Protein AF-X1HY40-F1 (afdb_monomer_lite)

InterPro domains:
  IPR060543 YacL/YCF81-like, N-terminal domain [PF27675] (4-97)

Foldseek 3Di:
DVVLVVQLVVLLQVQLVVLLVCCVVPVPDPDDDPVVSVVSSVVSSVVRSVVSNVVSVVCVPPVVVVVVVVVVVVVPPPVVVVVVVVVVVVVVVVVVD

Structure (mmCIF, N/CA/C/O backbone):
data_AF-X1HY40-F1
#
_entry.id   AF-X1HY40-F1
#
loop_
_atom_site.group_PDB
_atom_site.id
_atom_site.type_symbol
_atom_site.label_atom_id
_atom_site.label_alt_id
_atom_site.label_comp_id
_atom_site.label_asym_id
_atom_site.label_entity_id
_atom_site.label_seq_id
_atom_site.pdbx_PDB_ins_code
_atom_site.Cartn_x
_atom_site.Cartn_y
_atom_site.Cartn_z
_atom_site.occupancy
_atom_site.B_iso_or_equiv
_atom_site.auth_seq_id
_atom_site.auth_comp_id
_atom_site.auth_asym_id
_atom_site.auth_atom_id
_atom_site.pdbx_PDB_model_num
ATOM 1 N N . MET A 1 1 ? 7.388 -5.987 16.538 1.00 56.84 1 MET A N 1
ATOM 2 C CA . MET A 1 1 ? 5.955 -6.342 16.418 1.00 56.84 1 MET A CA 1
ATOM 3 C C . MET A 1 1 ? 5.676 -6.946 15.047 1.00 56.84 1 MET A C 1
ATOM 5 O O . MET A 1 1 ? 6.035 -6.316 14.055 1.00 56.84 1 MET A O 1
ATOM 9 N N . PRO A 1 2 ? 5.048 -8.130 14.977 1.00 64.06 2 PRO A N 1
ATOM 10 C CA . PRO A 1 2 ? 4.778 -8.839 13.721 1.00 64.06 2 PRO A CA 1
ATOM 11 C C . PRO A 1 2 ? 3.908 -8.024 12.747 1.00 64.06 2 PRO A C 1
ATOM 13 O O . PRO A 1 2 ? 4.229 -7.951 11.564 1.00 64.06 2 PRO A O 1
ATOM 16 N N . ALA A 1 3 ? 2.907 -7.292 13.246 1.00 67.12 3 ALA A N 1
ATOM 17 C CA . ALA A 1 3 ? 2.002 -6.473 12.429 1.00 67.12 3 ALA A CA 1
ATOM 18 C C . ALA A 1 3 ? 2.708 -5.375 11.604 1.00 67.12 3 ALA A C 1
ATOM 20 O O . ALA A 1 3 ? 2.345 -5.126 10.456 1.00 67.12 3 ALA A O 1
ATOM 21 N N . LYS A 1 4 ? 3.770 -4.757 12.144 1.00 69.25 4 LYS A N 1
ATOM 22 C CA . LYS A 1 4 ? 4.563 -3.737 11.426 1.00 69.25 4 LYS A CA 1
ATOM 23 C C . LYS A 1 4 ? 5.318 -4.333 10.238 1.00 69.25 4 LYS A C 1
ATOM 25 O O . LYS A 1 4 ? 5.481 -3.682 9.211 1.00 69.25 4 LYS A O 1
ATOM 30 N N . ARG A 1 5 ? 5.759 -5.587 10.373 1.00 73.62 5 ARG A N 1
ATOM 31 C CA . ARG A 1 5 ? 6.449 -6.328 9.312 1.00 73.62 5 ARG A CA 1
ATOM 32 C C . ARG A 1 5 ? 5.472 -6.711 8.200 1.00 73.62 5 ARG A C 1
ATOM 34 O O . ARG A 1 5 ? 5.791 -6.514 7.036 1.00 73.62 5 ARG A O 1
ATOM 41 N N . VAL A 1 6 ? 4.271 -7.161 8.569 1.00 80.25 6 VAL A N 1
ATOM 42 C CA . VAL A 1 6 ? 3.194 -7.504 7.625 1.00 80.25 6 VAL A CA 1
ATOM 43 C C . VAL A 1 6 ? 2.725 -6.276 6.841 1.00 80.25 6 VAL A C 1
ATOM 45 O O . VAL A 1 6 ? 2.693 -6.319 5.618 1.00 80.25 6 VAL A O 1
ATOM 48 N N . SER A 1 7 ? 2.451 -5.151 7.511 1.00 77.94 7 SER A N 1
ATOM 49 C CA . SER A 1 7 ? 2.041 -3.911 6.832 1.00 77.94 7 SER A CA 1
ATOM 50 C C . SER A 1 7 ? 3.090 -3.435 5.827 1.00 77.94 7 SER A C 1
ATOM 52 O O . SER A 1 7 ? 2.753 -3.083 4.701 1.00 77.94 7 SER A O 1
ATOM 54 N N . LYS A 1 8 ? 4.372 -3.499 6.197 1.00 83.12 8 LYS A N 1
ATOM 55 C CA . LYS A 1 8 ? 5.475 -3.141 5.304 1.00 83.12 8 LYS A CA 1
ATOM 56 C C . LYS A 1 8 ? 5.514 -3.994 4.044 1.00 83.12 8 LYS A C 1
ATOM 58 O O . LYS A 1 8 ? 5.678 -3.454 2.957 1.00 83.12 8 LYS A O 1
ATOM 63 N N . ILE A 1 9 ? 5.321 -5.301 4.187 1.00 85.81 9 ILE A N 1
ATOM 64 C CA . ILE A 1 9 ? 5.251 -6.220 3.048 1.00 85.81 9 ILE A CA 1
ATOM 65 C C . ILE A 1 9 ? 4.057 -5.869 2.151 1.00 85.81 9 ILE A C 1
ATOM 67 O O . ILE A 1 9 ? 4.235 -5.756 0.943 1.00 85.81 9 ILE A O 1
ATOM 71 N N . ILE A 1 10 ? 2.877 -5.615 2.728 1.00 87.88 10 ILE A N 1
ATOM 72 C CA . ILE A 1 10 ? 1.673 -5.239 1.967 1.00 87.88 10 ILE A CA 1
ATOM 73 C C . ILE A 1 10 ? 1.920 -3.968 1.149 1.00 87.88 10 ILE A C 1
ATOM 75 O O . ILE A 1 10 ? 1.692 -3.967 -0.055 1.00 87.88 10 ILE A O 1
ATOM 79 N N . PHE A 1 11 ? 2.434 -2.906 1.770 1.00 88.81 11 PHE A N 1
ATOM 80 C CA . PHE A 1 11 ? 2.694 -1.644 1.075 1.00 88.81 11 PHE A CA 1
ATOM 81 C C . PHE A 1 11 ? 3.721 -1.784 -0.056 1.00 88.81 11 PHE A C 1
ATOM 83 O O . PHE A 1 11 ? 3.549 -1.172 -1.107 1.00 88.81 11 PHE A O 1
ATOM 90 N N . ILE A 1 12 ? 4.762 -2.602 0.129 1.00 90.56 12 ILE A N 1
ATOM 91 C CA . ILE A 1 12 ? 5.757 -2.877 -0.918 1.00 90.56 12 ILE A CA 1
ATOM 92 C C . ILE A 1 12 ? 5.117 -3.629 -2.089 1.00 90.56 12 ILE A C 1
ATOM 94 O O . ILE A 1 12 ? 5.328 -3.244 -3.235 1.00 90.56 12 ILE A O 1
ATOM 98 N N . ILE A 1 13 ? 4.316 -4.666 -1.814 1.00 91.25 13 ILE A N 1
ATOM 99 C CA . ILE A 1 13 ? 3.629 -5.447 -2.856 1.00 91.25 13 ILE A CA 1
ATOM 100 C C . ILE A 1 13 ? 2.653 -4.556 -3.629 1.00 91.25 13 ILE A C 1
ATOM 102 O O . ILE A 1 13 ? 2.686 -4.536 -4.855 1.00 91.25 13 ILE A O 1
ATOM 106 N N . VAL A 1 14 ? 1.824 -3.779 -2.928 1.00 92.81 14 VAL A N 1
ATOM 107 C CA . VAL A 1 14 ? 0.864 -2.858 -3.554 1.00 92.81 14 VAL A CA 1
ATOM 108 C C . VAL A 1 14 ? 1.589 -1.821 -4.413 1.00 92.81 14 VAL A C 1
ATOM 110 O O . VAL A 1 14 ? 1.222 -1.622 -5.567 1.00 92.81 14 VAL A O 1
ATOM 113 N N . GLY A 1 15 ? 2.657 -1.209 -3.894 1.00 91.56 15 GLY A N 1
ATOM 114 C CA . GLY A 1 15 ? 3.461 -0.249 -4.650 1.00 91.56 15 GLY A CA 1
ATOM 115 C C . GLY A 1 15 ? 4.084 -0.857 -5.909 1.00 91.56 15 GLY A C 1
ATOM 116 O O . GLY A 1 15 ? 4.048 -0.241 -6.970 1.00 91.56 15 GLY A O 1
ATOM 117 N N . ALA A 1 16 ? 4.602 -2.083 -5.821 1.00 91.50 16 ALA A N 1
ATOM 118 C CA . ALA A 1 16 ? 5.180 -2.804 -6.953 1.00 91.50 16 ALA A CA 1
ATOM 119 C C . ALA A 1 16 ? 4.144 -3.115 -8.050 1.00 91.50 16 ALA A C 1
ATOM 121 O O . ALA A 1 16 ? 4.427 -2.925 -9.233 1.00 91.50 16 ALA A O 1
ATOM 122 N N . VAL A 1 17 ? 2.933 -3.538 -7.664 1.00 92.12 17 VAL A N 1
ATOM 123 C CA . VAL A 1 17 ? 1.822 -3.794 -8.598 1.00 92.12 17 VAL A CA 1
ATOM 124 C C . VAL A 1 17 ? 1.375 -2.505 -9.290 1.00 92.12 17 VAL A C 1
ATOM 126 O O . VAL A 1 17 ? 1.182 -2.503 -10.503 1.00 92.12 17 VAL A O 1
ATOM 129 N N . ILE A 1 18 ? 1.266 -1.397 -8.549 1.00 90.19 18 ILE A N 1
ATOM 130 C CA . ILE A 1 18 ? 0.932 -0.087 -9.127 1.00 90.19 18 ILE A CA 1
ATOM 131 C C . ILE A 1 18 ? 2.023 0.357 -10.105 1.00 90.19 18 ILE A C 1
ATOM 133 O O . ILE A 1 18 ? 1.706 0.777 -11.213 1.00 90.19 18 ILE A O 1
ATOM 137 N N . GLY A 1 19 ? 3.300 0.221 -9.734 1.00 88.06 19 GLY A N 1
ATOM 138 C CA . GLY A 1 19 ? 4.424 0.549 -10.613 1.00 88.06 19 GLY A CA 1
ATOM 139 C C . GLY A 1 19 ? 4.374 -0.219 -11.936 1.00 88.06 19 GLY A C 1
ATOM 140 O O . GLY A 1 19 ? 4.533 0.375 -13.000 1.00 88.06 19 GLY A O 1
ATOM 141 N N . TYR A 1 20 ? 4.064 -1.517 -11.884 1.00 86.50 20 TYR A N 1
ATOM 142 C CA . TYR A 1 20 ? 3.844 -2.327 -13.082 1.00 86.50 20 TYR A CA 1
ATOM 143 C C . TYR A 1 20 ? 2.650 -1.843 -13.919 1.00 86.50 20 TYR A C 1
ATOM 145 O O . TYR A 1 20 ? 2.773 -1.707 -15.135 1.00 86.50 20 TYR A O 1
ATOM 153 N N . GLY A 1 21 ? 1.511 -1.560 -13.278 1.00 85.12 21 GLY A N 1
ATOM 154 C CA . GLY A 1 21 ? 0.303 -1.083 -13.956 1.00 85.12 21 GLY A CA 1
ATOM 155 C C . GLY A 1 21 ? 0.520 0.247 -14.679 1.00 85.12 21 GLY A C 1
ATOM 156 O O . GLY A 1 21 ? 0.199 0.362 -15.857 1.00 85.12 21 GLY A O 1
ATOM 157 N N . VAL A 1 22 ? 1.159 1.211 -14.010 1.00 84.31 22 VAL A N 1
ATOM 158 C CA . VAL A 1 22 ? 1.499 2.521 -14.588 1.00 84.31 22 VAL A CA 1
ATOM 159 C C . VAL A 1 22 ? 2.436 2.367 -15.786 1.00 84.31 22 VAL A C 1
ATOM 161 O O . VAL A 1 22 ? 2.238 3.013 -16.809 1.00 84.31 22 VAL A O 1
ATOM 164 N N . TYR A 1 23 ? 3.435 1.487 -15.708 1.00 82.50 23 TYR A N 1
ATOM 165 C CA . TYR A 1 23 ? 4.299 1.231 -16.860 1.00 82.50 23 TYR A CA 1
ATOM 166 C C . TYR A 1 23 ? 3.518 0.653 -18.047 1.00 82.50 23 TYR A C 1
ATOM 168 O O . TYR A 1 23 ? 3.683 1.112 -19.175 1.00 82.50 23 TYR A O 1
ATOM 176 N N . ASN A 1 24 ? 2.640 -0.319 -17.791 1.00 78.25 24 ASN A N 1
ATOM 177 C CA . ASN A 1 24 ? 1.852 -0.967 -18.835 1.00 78.25 24 ASN A CA 1
ATOM 178 C C . ASN A 1 24 ? 0.835 -0.021 -19.500 1.00 78.25 24 ASN A C 1
ATOM 180 O O . ASN A 1 24 ? 0.495 -0.223 -20.659 1.00 78.25 24 ASN A O 1
ATOM 184 N N . GLU A 1 25 ? 0.356 0.998 -18.784 1.00 79.00 25 GLU A N 1
ATOM 185 C CA . GLU A 1 25 ? -0.604 1.980 -19.303 1.00 79.00 25 GLU A CA 1
ATOM 186 C C . GLU A 1 25 ? 0.075 3.137 -20.058 1.00 79.00 25 GLU A C 1
ATOM 188 O O . GLU A 1 25 ? -0.393 3.533 -21.122 1.00 79.00 25 GLU A O 1
ATOM 193 N N . PHE A 1 26 ? 1.196 3.662 -19.547 1.00 69.50 26 PHE A N 1
ATOM 194 C CA . PHE A 1 26 ? 1.820 4.887 -20.076 1.00 69.50 26 PHE A CA 1
ATOM 195 C C . PHE A 1 26 ? 3.023 4.659 -20.999 1.00 69.50 26 PHE A C 1
ATOM 197 O O . PHE A 1 26 ? 3.325 5.521 -21.821 1.00 69.50 26 PHE A O 1
ATOM 204 N N . TYR A 1 27 ? 3.730 3.535 -20.864 1.00 65.56 27 TYR A N 1
ATOM 205 C CA . TYR A 1 27 ? 5.000 3.274 -21.556 1.00 65.56 27 TYR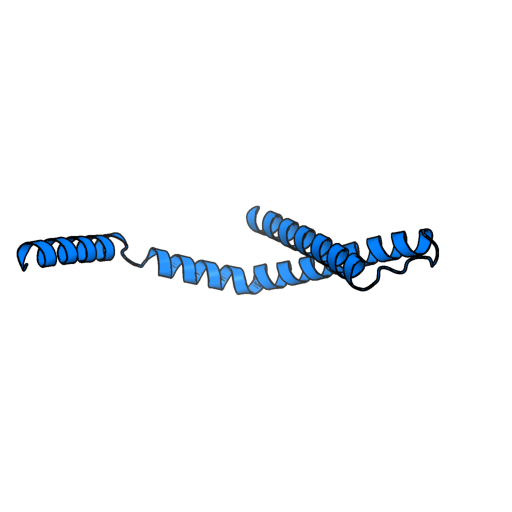 A CA 1
ATOM 206 C C . TYR A 1 27 ? 4.947 2.035 -22.455 1.00 65.56 27 TYR A C 1
ATOM 208 O O . TYR A 1 27 ? 5.992 1.496 -22.814 1.00 65.56 27 TYR A O 1
ATOM 216 N N . PHE A 1 28 ? 3.750 1.585 -22.851 1.00 60.44 28 PHE A N 1
ATOM 217 C CA . PHE A 1 28 ? 3.604 0.500 -23.821 1.00 60.44 28 PHE A CA 1
ATOM 218 C C . PHE A 1 28 ? 4.127 0.948 -25.198 1.00 60.44 28 PHE A C 1
ATOM 220 O O . PHE A 1 28 ? 3.392 1.481 -26.027 1.00 60.44 28 PHE A O 1
ATOM 227 N N . ILE A 1 29 ? 5.431 0.783 -25.426 1.00 61.59 29 ILE A N 1
ATOM 228 C CA . ILE A 1 29 ? 6.097 1.095 -26.691 1.00 61.59 29 ILE A CA 1
ATOM 229 C C . ILE A 1 29 ? 6.079 -0.185 -27.541 1.00 61.59 29 ILE A C 1
ATOM 231 O O . ILE A 1 29 ? 6.700 -1.166 -27.131 1.00 61.59 29 ILE A O 1
ATOM 235 N N . PRO A 1 30 ? 5.408 -0.213 -28.711 1.00 58.12 30 PRO A N 1
ATOM 236 C CA . PRO A 1 30 ? 5.121 -1.468 -29.412 1.00 58.12 30 PRO A CA 1
ATOM 237 C C . PRO A 1 30 ? 6.339 -2.202 -29.995 1.00 58.12 30 PRO A C 1
ATOM 239 O O . PRO A 1 30 ? 6.222 -3.381 -30.297 1.00 58.12 30 PRO A O 1
ATOM 242 N N . ASP A 1 31 ? 7.499 -1.551 -30.149 1.00 56.22 31 ASP A N 1
ATOM 243 C CA . ASP A 1 31 ? 8.557 -2.090 -31.025 1.00 56.22 31 ASP A CA 1
ATOM 244 C C . ASP A 1 31 ? 10.007 -1.771 -30.614 1.00 56.22 31 ASP A C 1
ATOM 246 O O . ASP A 1 31 ? 10.955 -2.203 -31.274 1.00 56.22 31 ASP A O 1
ATOM 250 N N . LEU A 1 32 ? 10.245 -1.037 -29.520 1.00 56.88 32 LEU A N 1
ATOM 251 C CA . LEU A 1 32 ? 11.612 -0.656 -29.149 1.00 56.88 32 LEU A CA 1
ATOM 252 C C . LEU A 1 32 ? 12.243 -1.712 -28.232 1.00 56.88 32 LEU A C 1
ATOM 254 O O . LEU A 1 32 ? 12.191 -1.598 -27.015 1.00 56.88 32 LEU A O 1
ATOM 258 N N . TYR A 1 33 ? 12.845 -2.733 -28.852 1.00 63.50 33 TYR A N 1
ATOM 259 C CA . TYR A 1 33 ? 13.687 -3.767 -28.235 1.00 63.50 33 TYR A CA 1
ATOM 260 C C . TYR A 1 33 ? 13.090 -4.399 -26.963 1.00 63.50 33 TYR A C 1
ATOM 262 O O . TYR A 1 33 ? 13.260 -3.890 -25.859 1.00 63.50 33 TYR A O 1
ATOM 270 N N . ILE A 1 34 ? 12.514 -5.599 -27.101 1.00 68.31 34 ILE A N 1
ATOM 271 C CA . ILE A 1 34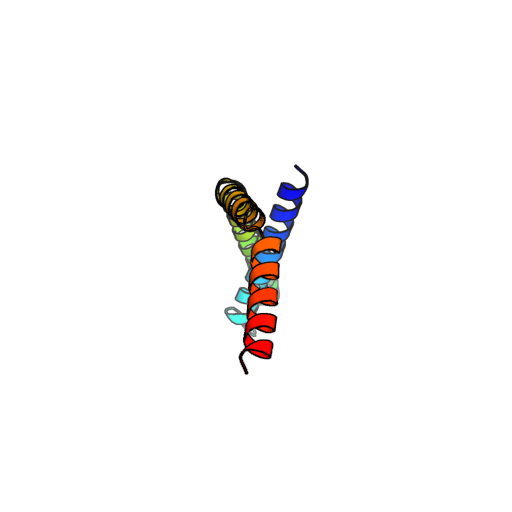 ? 11.974 -6.453 -26.015 1.00 68.31 34 ILE A CA 1
ATOM 272 C C . ILE A 1 34 ? 12.853 -6.456 -24.744 1.00 68.31 34 ILE A C 1
ATOM 274 O O . ILE A 1 34 ? 12.349 -6.483 -23.625 1.00 68.31 34 ILE A O 1
ATOM 278 N N . TYR A 1 35 ? 14.177 -6.390 -24.908 1.00 70.31 35 TYR A N 1
ATOM 279 C CA . TYR A 1 35 ? 15.135 -6.297 -23.807 1.00 70.31 35 TYR A CA 1
ATOM 280 C C . TYR A 1 35 ? 14.960 -5.046 -22.925 1.00 70.31 35 TYR A C 1
ATOM 282 O O . TYR A 1 35 ? 14.970 -5.149 -21.698 1.00 70.31 35 TYR A O 1
ATOM 290 N N . TYR A 1 36 ? 14.775 -3.872 -23.532 1.00 72.94 36 TYR A N 1
ATOM 291 C CA . TYR A 1 36 ? 14.544 -2.626 -22.804 1.00 72.94 36 TYR A CA 1
ATOM 292 C C . TYR A 1 36 ? 13.161 -2.610 -22.158 1.00 72.94 36 TYR A C 1
ATOM 294 O O . TYR A 1 36 ? 13.052 -2.172 -21.017 1.00 72.94 36 TYR A O 1
ATOM 302 N N . ASP A 1 37 ? 12.139 -3.165 -22.814 1.00 77.56 37 ASP A N 1
ATOM 303 C CA . ASP A 1 37 ? 10.803 -3.287 -22.219 1.00 77.56 37 ASP A CA 1
ATOM 304 C C . ASP A 1 37 ? 10.823 -4.102 -20.913 1.00 77.56 37 ASP A C 1
ATOM 306 O O . ASP A 1 37 ? 10.270 -3.688 -19.893 1.00 77.56 37 ASP A O 1
ATOM 310 N N . ILE A 1 38 ? 11.536 -5.234 -20.900 1.00 80.88 38 ILE A N 1
ATOM 311 C CA . ILE A 1 38 ? 11.695 -6.060 -19.694 1.00 80.88 38 ILE A CA 1
ATOM 312 C C . ILE A 1 38 ? 12.453 -5.292 -18.600 1.00 80.88 38 ILE A C 1
ATOM 314 O O . ILE A 1 38 ? 12.043 -5.302 -17.437 1.00 80.88 38 ILE A O 1
ATOM 318 N N . LEU A 1 39 ? 13.539 -4.601 -18.958 1.00 83.44 39 LEU A N 1
ATOM 319 C CA . LEU A 1 39 ? 14.325 -3.789 -18.025 1.00 83.44 39 LEU A CA 1
ATOM 320 C C . LEU A 1 39 ? 13.497 -2.666 -17.395 1.00 83.44 39 LEU A C 1
ATOM 322 O O . LEU A 1 39 ? 13.540 -2.487 -16.176 1.00 83.44 39 LEU A O 1
ATOM 326 N N . PHE A 1 40 ? 12.719 -1.939 -18.196 1.00 82.88 40 PHE A N 1
ATOM 327 C CA . PHE A 1 40 ? 11.876 -0.859 -17.701 1.00 82.88 40 PHE A CA 1
ATOM 328 C C . PHE A 1 40 ? 10.700 -1.372 -16.866 1.00 82.88 40 PHE A C 1
ATOM 330 O O . PHE A 1 40 ? 10.394 -0.758 -15.844 1.00 82.88 40 PHE A O 1
ATOM 337 N N . LYS A 1 41 ? 10.114 -2.533 -17.192 1.00 83.12 41 LYS A N 1
ATOM 338 C CA . LYS A 1 41 ? 9.136 -3.209 -16.317 1.00 83.12 4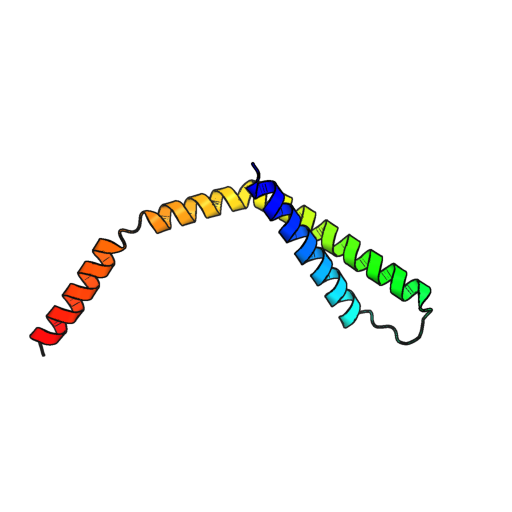1 LYS A CA 1
ATOM 339 C C . LYS A 1 41 ? 9.724 -3.523 -14.948 1.00 83.12 41 LYS A C 1
ATOM 341 O O . LYS A 1 41 ? 9.102 -3.223 -13.930 1.00 83.12 41 LYS A O 1
ATOM 346 N N . ILE A 1 42 ? 10.930 -4.092 -14.906 1.00 87.38 42 ILE A N 1
ATOM 347 C CA . ILE A 1 42 ? 11.622 -4.392 -13.645 1.00 87.38 42 ILE A CA 1
ATOM 348 C C . ILE A 1 42 ? 11.907 -3.098 -12.874 1.00 87.38 42 ILE A C 1
ATOM 350 O O . ILE A 1 42 ? 11.677 -3.045 -11.665 1.00 87.38 42 ILE A O 1
ATOM 354 N N . PHE A 1 43 ? 12.337 -2.038 -13.560 1.00 87.44 43 PHE A N 1
ATOM 355 C CA . PHE A 1 43 ? 12.554 -0.725 -12.951 1.00 87.44 43 PHE A CA 1
ATOM 356 C C . PHE A 1 43 ? 11.269 -0.113 -12.393 1.00 87.44 43 PHE A C 1
ATOM 358 O O . PHE A 1 43 ? 11.287 0.436 -11.294 1.00 87.44 43 PHE A O 1
ATOM 365 N N . ALA A 1 44 ? 10.151 -0.232 -13.103 1.00 87.06 44 ALA A N 1
ATOM 366 C CA . ALA 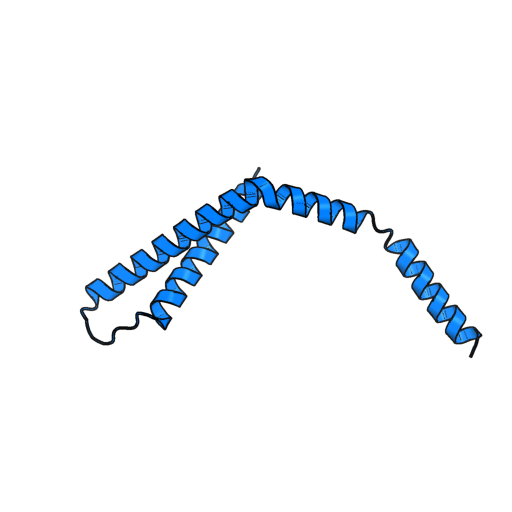A 1 44 ? 8.862 0.279 -12.662 1.00 87.06 44 ALA A CA 1
ATOM 367 C C . ALA A 1 44 ? 8.339 -0.483 -11.435 1.00 87.06 44 ALA A C 1
ATOM 369 O O . ALA A 1 44 ? 7.871 0.134 -10.479 1.00 87.06 44 ALA A O 1
ATOM 370 N N . ILE A 1 45 ? 8.502 -1.810 -11.408 1.00 90.25 45 ILE A N 1
ATOM 371 C CA . ILE A 1 45 ? 8.202 -2.656 -10.244 1.00 90.25 45 ILE A CA 1
ATOM 372 C C . ILE A 1 45 ? 9.082 -2.260 -9.051 1.00 90.25 45 ILE A C 1
ATOM 374 O O . ILE A 1 45 ? 8.577 -2.057 -7.946 1.00 90.25 45 ILE A O 1
ATOM 378 N N . ALA A 1 46 ? 10.395 -2.123 -9.259 1.00 90.69 46 ALA A N 1
ATOM 379 C CA . ALA A 1 46 ? 11.342 -1.759 -8.207 1.00 90.69 46 ALA A CA 1
ATOM 380 C C . ALA A 1 46 ? 11.099 -0.334 -7.679 1.00 90.69 46 ALA A C 1
ATOM 382 O O . ALA A 1 46 ? 11.116 -0.103 -6.466 1.00 90.69 46 ALA A O 1
ATOM 383 N N . GLY A 1 47 ? 10.815 0.615 -8.573 1.00 91.88 47 GLY A N 1
ATOM 384 C CA . GLY A 1 47 ? 10.460 1.991 -8.241 1.00 91.88 47 GLY A CA 1
ATOM 385 C C . GLY A 1 47 ? 9.156 2.058 -7.451 1.00 91.88 47 GLY A C 1
ATOM 386 O O . GLY A 1 47 ? 9.128 2.617 -6.355 1.00 91.88 47 GLY A O 1
ATOM 387 N N . GLY A 1 48 ? 8.104 1.398 -7.941 1.00 91.38 48 GLY A N 1
ATOM 388 C CA . GLY A 1 48 ? 6.821 1.289 -7.251 1.00 91.38 48 GLY A CA 1
ATOM 389 C C . GLY A 1 48 ? 6.946 0.644 -5.869 1.00 91.38 48 GLY A C 1
ATOM 390 O O . GLY A 1 48 ? 6.422 1.167 -4.884 1.00 91.38 48 GLY A O 1
ATOM 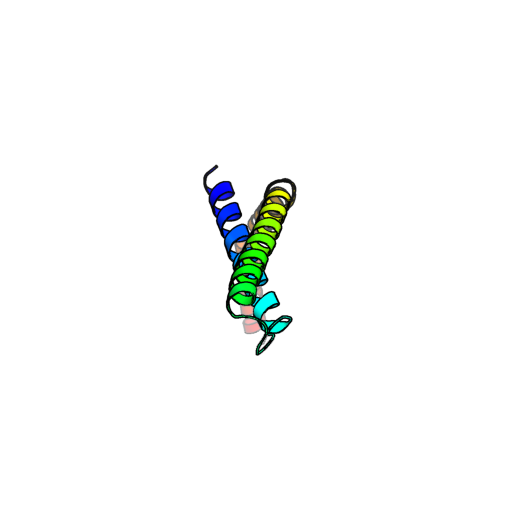391 N N . GLY A 1 49 ? 7.710 -0.445 -5.751 1.00 90.88 49 GLY A N 1
ATOM 392 C CA . GLY A 1 49 ? 7.978 -1.103 -4.471 1.00 90.88 49 GLY A CA 1
ATOM 393 C C . GLY A 1 49 ? 8.755 -0.219 -3.489 1.00 90.88 49 GLY A C 1
ATOM 394 O O . GLY A 1 49 ? 8.460 -0.221 -2.293 1.00 90.88 49 GLY A O 1
ATOM 395 N N . THR A 1 50 ? 9.698 0.592 -3.981 1.00 91.38 50 THR A N 1
ATOM 396 C CA . THR A 1 50 ? 10.452 1.563 -3.166 1.00 91.38 50 THR A CA 1
ATOM 397 C C . THR A 1 50 ? 9.546 2.679 -2.646 1.00 91.38 50 THR A C 1
ATOM 399 O O . THR A 1 50 ? 9.605 3.029 -1.466 1.00 91.38 50 THR A O 1
ATOM 402 N N . VAL A 1 51 ? 8.644 3.194 -3.484 1.00 91.56 51 VAL A N 1
ATOM 403 C CA . VAL A 1 51 ? 7.620 4.162 -3.062 1.00 91.56 51 VAL A CA 1
ATOM 404 C C . VAL A 1 51 ? 6.691 3.538 -2.016 1.00 91.56 51 VAL A C 1
ATOM 406 O O . VAL A 1 51 ? 6.451 4.138 -0.967 1.00 91.56 51 VAL A O 1
ATOM 409 N N . GLY A 1 52 ? 6.242 2.298 -2.231 1.00 89.75 52 GLY A N 1
ATOM 410 C CA . GLY A 1 52 ? 5.465 1.536 -1.249 1.00 89.75 52 GLY A CA 1
ATOM 411 C C . GLY A 1 52 ? 6.190 1.382 0.094 1.00 89.75 52 GLY A C 1
ATOM 412 O O . GLY A 1 52 ? 5.610 1.600 1.159 1.00 89.75 52 GLY A O 1
ATOM 413 N N . PHE A 1 53 ? 7.492 1.093 0.071 1.00 87.62 53 PHE A N 1
ATOM 414 C CA . PHE A 1 53 ? 8.327 1.037 1.273 1.00 87.62 53 PHE A CA 1
ATOM 415 C C . PHE A 1 53 ? 8.358 2.374 2.030 1.00 87.62 53 PHE A C 1
ATOM 417 O O . PHE A 1 53 ? 8.210 2.388 3.256 1.00 87.62 53 PHE A O 1
ATOM 424 N N . LEU A 1 54 ? 8.537 3.491 1.318 1.00 87.00 54 LEU A N 1
ATOM 425 C CA . LEU A 1 54 ? 8.525 4.841 1.893 1.00 87.00 54 LEU A CA 1
ATOM 426 C C . LEU A 1 54 ? 7.178 5.144 2.563 1.00 87.00 54 LEU A C 1
ATOM 428 O O . LEU A 1 54 ? 7.146 5.590 3.713 1.00 87.00 54 LEU A O 1
ATOM 432 N N . PHE A 1 55 ? 6.067 4.813 1.898 1.00 85.56 55 PHE A N 1
ATOM 433 C CA . PHE A 1 55 ? 4.726 4.949 2.469 1.00 85.56 55 PHE A CA 1
ATOM 434 C C . PHE A 1 55 ? 4.531 4.105 3.725 1.00 85.56 55 PHE A C 1
ATOM 436 O O . PHE A 1 55 ? 3.966 4.593 4.702 1.00 85.56 55 PHE A O 1
ATOM 443 N N . SER A 1 56 ? 5.049 2.874 3.759 1.00 84.44 56 SER A N 1
ATOM 444 C CA . SER A 1 56 ? 5.007 2.057 4.975 1.00 84.44 56 SER A CA 1
ATOM 445 C C . SER A 1 56 ? 5.699 2.743 6.155 1.00 84.44 56 SER A C 1
ATOM 447 O O . SER A 1 56 ? 5.209 2.672 7.285 1.00 84.44 56 SER A O 1
ATOM 449 N N . PHE A 1 57 ? 6.817 3.425 5.906 1.00 79.50 57 PHE A N 1
ATOM 450 C CA . PHE A 1 57 ? 7.557 4.143 6.940 1.00 79.50 57 PHE A CA 1
ATOM 451 C C . PHE A 1 57 ? 6.750 5.323 7.498 1.00 79.50 57 PHE A C 1
ATOM 453 O O . PHE A 1 57 ? 6.619 5.460 8.716 1.00 79.50 57 PHE A O 1
ATOM 460 N N . LEU A 1 58 ? 6.137 6.112 6.611 1.00 76.88 58 LEU A N 1
ATOM 461 C CA . LEU A 1 58 ? 5.203 7.188 6.962 1.00 76.88 58 LEU A CA 1
ATOM 462 C C . LEU A 1 58 ? 4.014 6.665 7.782 1.00 76.88 58 LEU A C 1
ATOM 464 O O . LEU A 1 58 ? 3.659 7.235 8.820 1.00 76.88 58 LEU A O 1
ATOM 468 N N . PHE A 1 59 ? 3.433 5.543 7.356 1.00 73.31 59 PHE A N 1
ATOM 469 C CA . PHE A 1 59 ? 2.264 4.959 8.003 1.00 73.31 59 PHE A CA 1
ATOM 470 C C . PHE A 1 59 ? 2.580 4.437 9.413 1.00 73.31 59 PHE A C 1
ATOM 472 O O . PHE A 1 59 ? 1.816 4.647 10.354 1.00 73.31 59 PHE A O 1
ATOM 479 N N . ASN A 1 60 ? 3.742 3.803 9.576 1.00 70.06 60 ASN A N 1
ATOM 480 C CA . ASN A 1 60 ? 4.211 3.243 10.842 1.00 70.06 60 ASN A CA 1
ATOM 481 C C . ASN A 1 60 ? 4.644 4.318 11.862 1.00 70.06 60 ASN A C 1
ATOM 483 O O . ASN A 1 60 ? 4.609 4.059 13.064 1.00 70.06 60 ASN A O 1
ATOM 487 N N . ALA A 1 61 ? 5.053 5.509 11.410 1.00 66.12 61 ALA A N 1
ATOM 488 C CA . ALA A 1 61 ? 5.544 6.573 12.289 1.00 66.12 61 ALA A CA 1
ATOM 489 C C . ALA A 1 61 ? 4.433 7.457 12.884 1.00 66.12 61 ALA A C 1
ATOM 491 O O . ALA A 1 61 ? 4.507 7.806 14.058 1.00 66.12 61 ALA A O 1
ATOM 492 N N . LYS A 1 62 ? 3.409 7.830 12.101 1.00 61.22 62 LYS A N 1
ATOM 493 C CA . LYS A 1 62 ? 2.354 8.765 12.555 1.00 61.22 62 LYS A CA 1
ATOM 494 C C . LYS A 1 62 ? 0.932 8.234 12.406 1.00 61.22 62 LYS A C 1
ATOM 496 O O . LYS A 1 62 ? 0.095 8.484 13.268 1.00 61.22 62 LYS A O 1
ATOM 501 N N . ILE A 1 63 ? 0.648 7.493 11.338 1.00 62.69 63 ILE A N 1
ATOM 502 C CA . ILE A 1 63 ? -0.735 7.161 10.973 1.00 62.69 63 ILE A CA 1
ATOM 503 C C . ILE A 1 63 ? -1.283 6.000 11.809 1.00 62.69 63 ILE A C 1
ATOM 505 O O . ILE A 1 63 ? -2.436 6.047 12.221 1.00 62.69 63 ILE A O 1
ATOM 509 N N . GLN A 1 64 ? -0.465 5.000 12.155 1.00 62.59 64 GLN A N 1
ATOM 510 C CA . GLN A 1 64 ? -0.908 3.918 13.046 1.00 62.59 64 GLN A CA 1
ATOM 511 C C . GLN A 1 64 ? -1.359 4.417 14.424 1.00 62.59 64 GLN A C 1
ATOM 513 O O . GLN A 1 64 ? -2.317 3.878 14.972 1.00 62.59 64 GLN A O 1
ATOM 518 N N . CYS A 1 65 ? -0.695 5.441 14.972 1.00 62.09 65 CYS A N 1
ATOM 519 C CA . CYS A 1 65 ? -1.078 6.021 16.259 1.00 62.09 65 CYS A CA 1
ATOM 520 C C . CYS A 1 65 ? -2.457 6.689 16.158 1.00 62.09 65 CYS A C 1
ATOM 522 O O . CYS A 1 65 ? -3.357 6.360 16.925 1.00 62.09 65 CYS A O 1
ATOM 524 N N . LEU A 1 66 ? -2.655 7.513 15.123 1.00 62.03 66 LEU A N 1
ATOM 525 C CA . LEU A 1 66 ? -3.927 8.188 14.856 1.00 62.03 66 LEU A CA 1
ATOM 526 C C . LEU A 1 66 ? -5.071 7.203 14.586 1.00 62.03 66 LEU A C 1
ATOM 528 O O . LEU A 1 66 ? -6.158 7.366 15.123 1.00 62.03 66 LEU A O 1
ATOM 532 N N . PHE A 1 67 ? -4.847 6.145 13.801 1.00 65.00 67 PHE A N 1
ATOM 533 C CA . PHE A 1 67 ? -5.879 5.129 13.567 1.00 65.00 67 PHE A CA 1
ATOM 534 C C . PHE A 1 67 ? -6.215 4.338 14.828 1.00 65.00 67 PHE A C 1
ATOM 536 O O . PHE A 1 67 ? -7.381 4.029 15.052 1.00 65.00 67 PHE A O 1
ATOM 543 N N . SER A 1 68 ? -5.224 4.019 15.661 1.00 66.56 68 SER A N 1
ATOM 544 C CA . SER A 1 68 ? -5.479 3.363 16.945 1.00 66.56 68 SER A CA 1
ATOM 545 C C . SER A 1 68 ? -6.318 4.248 17.863 1.00 66.56 68 SER A C 1
ATOM 547 O O . SER A 1 68 ? -7.195 3.747 18.563 1.00 66.56 68 SER A O 1
ATOM 549 N N . GLU A 1 69 ? -6.061 5.552 17.856 1.00 70.75 69 GLU A N 1
ATOM 550 C CA . GLU A 1 69 ? -6.814 6.533 18.629 1.00 70.75 69 GLU A CA 1
ATOM 551 C C . GLU A 1 69 ? -8.249 6.664 18.102 1.00 70.75 69 GLU A C 1
ATOM 553 O O . GLU A 1 69 ? -9.199 6.545 18.874 1.00 70.75 69 GLU A O 1
ATOM 558 N N . ILE A 1 70 ? -8.430 6.761 16.781 1.00 70.75 70 ILE A N 1
ATOM 559 C CA . ILE A 1 70 ? -9.752 6.776 16.137 1.00 70.75 70 ILE A CA 1
ATOM 560 C C . ILE A 1 70 ? -10.534 5.497 16.455 1.00 70.75 70 ILE A C 1
ATOM 562 O O . ILE A 1 70 ? -11.692 5.586 16.847 1.00 70.75 70 ILE A O 1
ATOM 566 N N . ILE A 1 71 ? -9.923 4.312 16.339 1.00 72.44 71 ILE A N 1
ATOM 567 C CA . ILE A 1 71 ? -10.583 3.034 16.656 1.00 72.44 71 ILE A CA 1
ATOM 568 C C . ILE A 1 71 ? -10.948 2.965 18.142 1.00 72.44 71 ILE A C 1
ATOM 570 O O . ILE A 1 71 ? -12.047 2.528 18.471 1.00 72.44 71 ILE A O 1
ATOM 574 N N . CYS A 1 72 ? -10.073 3.429 19.038 1.00 69.38 72 CYS A N 1
ATOM 575 C CA . CYS A 1 72 ? -10.353 3.494 20.474 1.00 69.38 72 CYS A CA 1
ATOM 576 C C . CYS A 1 72 ? -11.554 4.405 20.773 1.00 69.38 72 CYS A C 1
ATOM 578 O O . CYS A 1 72 ? -12.442 4.040 21.546 1.00 69.38 72 CYS A O 1
ATOM 580 N N . HIS A 1 73 ? -11.629 5.564 20.117 1.00 71.50 73 HIS A N 1
ATOM 581 C CA . HIS A 1 73 ? -12.783 6.454 20.218 1.00 71.50 73 HIS A CA 1
ATOM 582 C C . HIS A 1 73 ? -14.051 5.834 19.627 1.00 71.50 73 HIS A C 1
ATOM 584 O O . HIS A 1 73 ? -15.108 5.931 20.245 1.00 71.50 73 HIS A O 1
ATOM 590 N N . LEU A 1 74 ? -13.950 5.145 18.489 1.00 64.94 74 LEU A N 1
ATOM 591 C CA . LEU A 1 74 ? -15.078 4.473 17.846 1.00 64.94 74 LEU A CA 1
ATOM 592 C C . LEU A 1 74 ? -15.617 3.315 18.701 1.00 64.94 74 LEU A C 1
ATOM 594 O O . LEU A 1 74 ? -16.825 3.151 18.819 1.00 64.94 74 LEU A O 1
ATOM 598 N N . GLN A 1 75 ? -14.737 2.544 19.346 1.00 63.84 75 GLN A N 1
ATOM 599 C CA . GLN A 1 75 ? -15.118 1.477 20.278 1.00 63.84 75 GLN A CA 1
ATOM 600 C C . GLN A 1 75 ? -15.711 2.008 21.586 1.00 63.84 75 GLN A C 1
ATOM 602 O O . GLN A 1 75 ? -16.519 1.323 22.208 1.00 63.84 75 GLN A O 1
ATOM 607 N N . LYS A 1 76 ? -15.336 3.221 22.007 1.00 66.81 76 LYS A N 1
ATOM 608 C CA . LYS A 1 76 ? -15.953 3.904 23.153 1.00 66.81 76 LYS A CA 1
ATOM 609 C C . LYS A 1 76 ? -17.357 4.426 22.865 1.00 66.81 76 LYS A C 1
ATOM 611 O O . LYS A 1 76 ? -18.044 4.797 23.815 1.00 66.81 76 LYS A O 1
ATOM 616 N N . ILE A 1 77 ? -17.800 4.461 21.605 1.00 68.00 77 ILE A N 1
ATOM 617 C CA . ILE A 1 77 ? -19.200 4.751 21.292 1.00 68.00 77 ILE A CA 1
ATOM 618 C C . ILE A 1 77 ? -20.024 3.582 21.845 1.00 68.00 77 ILE A C 1
ATOM 620 O O . ILE A 1 77 ? -19.820 2.446 21.408 1.00 68.00 77 ILE A O 1
ATOM 624 N N . PRO A 1 78 ? -20.941 3.815 22.803 1.00 62.50 78 PRO A N 1
ATOM 625 C CA . PRO A 1 78 ? -21.744 2.757 23.391 1.00 62.50 78 PRO A CA 1
ATOM 626 C C . PRO A 1 78 ? -22.785 2.318 22.359 1.00 62.50 78 PRO A C 1
ATOM 628 O O . PRO A 1 78 ? -23.925 2.783 22.341 1.00 62.50 78 PRO A O 1
ATOM 631 N N . THR A 1 79 ? -22.371 1.422 21.467 1.00 64.69 79 THR A N 1
ATOM 632 C CA . THR A 1 79 ? -23.187 0.833 20.399 1.00 64.69 79 THR A CA 1
ATOM 633 C C . THR A 1 79 ? -24.447 0.176 20.952 1.00 64.69 79 THR A C 1
ATOM 635 O O . THR A 1 79 ? -25.493 0.253 20.317 1.00 64.69 79 THR A O 1
ATOM 638 N N . GLN A 1 80 ? -24.392 -0.370 22.171 1.00 63.84 80 GLN A N 1
ATOM 639 C CA . GLN A 1 80 ? -25.567 -0.884 22.880 1.00 63.84 80 GLN A CA 1
ATOM 640 C C . GLN A 1 80 ? -26.582 0.205 23.252 1.00 63.84 80 GLN A C 1
ATOM 642 O O . GLN A 1 80 ? -27.772 -0.013 23.054 1.00 63.84 80 GLN A O 1
ATOM 647 N N . ASN A 1 81 ? -26.152 1.382 23.724 1.00 67.31 81 ASN A N 1
ATOM 648 C CA . ASN A 1 81 ? -27.081 2.474 24.047 1.00 67.31 81 ASN A CA 1
ATOM 649 C C . ASN A 1 81 ? -27.701 3.071 22.781 1.00 67.31 81 ASN A C 1
ATOM 651 O O . ASN A 1 81 ? -28.889 3.376 22.770 1.00 67.31 81 ASN A O 1
ATOM 655 N N . PHE A 1 82 ? -26.920 3.197 21.705 1.00 71.56 82 PHE A N 1
ATOM 656 C CA . PHE A 1 82 ? -27.432 3.660 20.413 1.00 71.56 82 PHE A CA 1
ATOM 657 C C . PHE A 1 82 ? -28.421 2.662 19.803 1.00 71.56 82 PHE A C 1
ATOM 659 O O . PHE A 1 82 ? -29.492 3.055 19.343 1.00 71.56 82 PHE A O 1
ATOM 666 N N . ALA A 1 83 ? -28.105 1.366 19.847 1.00 69.00 83 ALA A N 1
ATOM 667 C CA . ALA A 1 83 ? -29.006 0.317 19.388 1.00 69.00 83 ALA A CA 1
ATOM 668 C C . ALA A 1 83 ? -30.289 0.264 20.233 1.00 69.00 83 ALA A C 1
ATOM 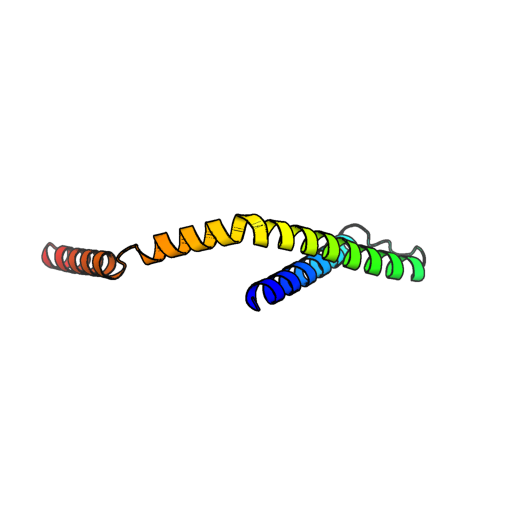670 O O . ALA A 1 83 ? -31.379 0.236 19.671 1.00 69.00 83 ALA A O 1
ATOM 671 N N . ALA A 1 84 ? -30.184 0.335 21.565 1.00 71.31 84 ALA A N 1
ATOM 672 C CA . ALA A 1 84 ? -31.338 0.354 22.463 1.00 71.31 84 ALA A CA 1
ATOM 673 C C . ALA A 1 84 ? -32.230 1.585 22.237 1.00 71.31 84 ALA A C 1
ATOM 675 O O . ALA A 1 84 ? -33.450 1.449 22.170 1.00 71.31 84 ALA A O 1
ATOM 676 N N . ALA A 1 85 ? -31.638 2.768 22.047 1.00 76.12 85 ALA A N 1
ATOM 677 C CA . ALA A 1 85 ? -32.375 3.986 21.717 1.00 76.12 85 ALA A CA 1
ATOM 678 C C . ALA A 1 85 ? -33.079 3.881 20.356 1.00 76.12 85 ALA A C 1
ATOM 680 O O . ALA A 1 85 ? -34.225 4.298 20.223 1.00 76.12 85 ALA A O 1
ATOM 681 N N . THR A 1 86 ? -32.429 3.271 19.362 1.00 75.62 86 THR A N 1
ATOM 682 C CA . THR A 1 86 ? -33.006 3.071 18.024 1.00 75.62 86 THR A CA 1
ATOM 683 C C . THR A 1 86 ? -34.165 2.069 18.059 1.00 75.62 86 THR A C 1
ATOM 685 O O . THR A 1 86 ? -35.209 2.316 17.464 1.00 75.62 86 THR A O 1
ATOM 688 N N . ILE A 1 87 ? -34.030 0.971 18.810 1.00 78.56 87 ILE A N 1
ATOM 689 C CA . ILE A 1 87 ? -35.106 -0.012 19.015 1.00 78.56 87 ILE A CA 1
ATOM 690 C C . ILE A 1 87 ? -36.280 0.624 19.775 1.00 78.56 87 ILE A C 1
ATOM 692 O O . ILE A 1 87 ? -37.429 0.462 19.371 1.00 78.56 87 ILE A O 1
ATOM 696 N N . GLY A 1 88 ? -36.006 1.395 20.832 1.00 77.44 88 GLY A N 1
ATOM 697 C CA . GLY A 1 88 ? -37.030 2.126 21.582 1.00 77.44 88 GLY A CA 1
ATOM 698 C C . GLY A 1 88 ? -37.768 3.162 20.731 1.00 77.44 88 GLY A C 1
ATOM 699 O O . GLY A 1 88 ? -38.985 3.285 20.843 1.00 77.44 88 GLY A O 1
ATOM 700 N N . LEU A 1 89 ? -37.057 3.847 19.829 1.00 82.81 89 LEU A N 1
ATOM 701 C CA . LEU A 1 89 ? -37.643 4.781 18.867 1.00 82.81 89 LEU A CA 1
ATOM 702 C C . LEU A 1 89 ? -38.588 4.065 17.890 1.00 82.81 89 LEU A C 1
ATOM 704 O O . LEU A 1 89 ? -39.699 4.533 17.671 1.00 82.81 89 LEU A O 1
ATOM 708 N N . ILE A 1 90 ? -38.172 2.923 17.332 1.00 83.75 90 ILE A N 1
ATOM 709 C CA . ILE A 1 90 ? -38.987 2.134 16.394 1.00 83.75 90 ILE A CA 1
ATOM 710 C C . ILE A 1 90 ? -40.259 1.622 17.080 1.00 83.75 90 ILE A C 1
ATOM 712 O O . ILE A 1 90 ? -41.348 1.764 16.533 1.00 83.75 90 ILE A O 1
ATOM 716 N N . ILE A 1 91 ? -40.142 1.078 18.295 1.00 83.88 91 ILE A N 1
ATOM 717 C CA . ILE A 1 91 ? -41.297 0.602 19.069 1.00 83.88 91 ILE A CA 1
ATOM 718 C C . ILE A 1 91 ? -42.230 1.767 19.424 1.00 83.88 91 ILE A C 1
ATOM 720 O O . ILE A 1 91 ? -43.441 1.651 19.261 1.00 83.88 91 ILE A O 1
ATOM 724 N N . GLY A 1 92 ? -41.682 2.906 19.858 1.00 77.25 92 GLY A N 1
ATOM 725 C CA . GLY A 1 92 ? -42.467 4.104 20.156 1.00 77.25 92 GLY A CA 1
ATOM 726 C C . GLY A 1 92 ? -43.224 4.636 18.937 1.00 77.25 92 GLY A C 1
ATOM 727 O O . GLY A 1 92 ? -44.376 5.035 19.068 1.00 77.25 92 GLY A O 1
ATOM 728 N N . LEU A 1 93 ? -42.614 4.579 17.750 1.00 79.56 93 LEU A N 1
ATOM 729 C CA . LEU A 1 93 ? -43.245 4.996 16.497 1.00 79.56 93 LEU A CA 1
ATOM 730 C C . LEU A 1 93 ? -44.371 4.044 16.064 1.00 79.56 93 LEU A C 1
ATOM 732 O O . LEU A 1 93 ? -45.384 4.504 15.555 1.00 79.56 93 LEU A O 1
ATOM 736 N N . ILE A 1 94 ? -44.211 2.737 16.298 1.00 79.44 94 ILE A N 1
ATOM 737 C CA . ILE A 1 94 ? -45.246 1.725 16.023 1.00 79.44 94 ILE A CA 1
ATOM 738 C C . ILE A 1 94 ? -46.436 1.867 16.981 1.00 79.44 94 ILE A C 1
ATOM 740 O O . ILE A 1 94 ? -47.563 1.622 16.580 1.00 79.44 94 ILE A O 1
ATOM 744 N N . ILE A 1 95 ? -46.206 2.241 18.242 1.00 76.62 95 ILE A N 1
ATOM 745 C CA . ILE A 1 95 ? -47.285 2.431 19.227 1.00 76.62 95 ILE A CA 1
ATOM 746 C C . ILE A 1 95 ? -48.017 3.765 19.014 1.00 76.62 95 ILE A C 1
ATOM 748 O O . ILE A 1 95 ? -49.208 3.864 19.295 1.00 76.62 95 ILE A O 1
ATOM 752 N N . ALA A 1 96 ? -47.310 4.803 18.559 1.00 72.75 96 ALA A N 1
ATOM 753 C CA . ALA A 1 96 ? -47.871 6.138 18.350 1.00 72.75 96 ALA A CA 1
ATOM 754 C C . ALA A 1 96 ? -48.674 6.291 17.043 1.00 72.75 96 ALA A C 1
ATOM 756 O O . ALA A 1 96 ? -49.322 7.323 16.865 1.00 72.75 96 ALA A O 1
ATOM 757 N N . ASN A 1 97 ? -48.615 5.304 16.144 1.00 67.12 97 ASN A N 1
ATOM 758 C CA . ASN A 1 97 ? -49.332 5.268 14.869 1.00 67.12 97 ASN A CA 1
ATOM 759 C C . ASN A 1 97 ? -50.399 4.173 14.868 1.00 67.12 97 ASN A C 1
ATOM 761 O O . ASN A 1 97 ? -51.562 4.487 14.542 1.00 67.12 97 ASN A O 1
#

Radius of gyration: 24.29 Å; chains: 1; bounding box: 64×18×55 Å

pLDDT: mean 76.41, std 10.52, range [56.22, 92.81]

Secondary structure (DSSP, 8-state):
-HHHHHHHHHHHHHHHHHHHHHHHHH---SSS-HHHHHHHHHHHHHHHHHHHHHHHHHIIIIIHHHHHHHHHHHHTS-HHHHHHHHHHHHHHHHHH-

Organism: NCBI:txid412755

Sequence (97 aa):
MPAKRVSKIIFIIVGAVIGYGVYNEFYFIPDLYIYYDILFKIFAIAGGGTVGFLFSFLFNAKIQCLFSEIICHLQKIPTQNFAAATIGLIIGLIIAN